Protein AF-A0A7D9IVZ9-F1 (afdb_monomer_lite)

Sequence (107 aa):
PRTKEWLLVPSILSPLSACLLYLFVVKIGPKFMEKRQPFELRIPMAIYNLGATALSLYCFTELFIGSWKAGYHYICQRVIVSMEPQHLRVIIDQLKFTNIWWGGLIK

Radius of gyration: 18.89 Å; chains: 1; bounding box: 33×29×52 Å

Structure (mmCIF, N/CA/C/O backbone):
data_AF-A0A7D9IVZ9-F1
#
_entry.id   AF-A0A7D9IVZ9-F1
#
loop_
_atom_site.group_PDB
_atom_site.id
_atom_site.type_symbol
_atom_site.label_atom_id
_atom_site.label_alt_id
_atom_site.label_comp_id
_atom_site.label_asym_id
_atom_site.label_entity_id
_atom_site.label_seq_id
_atom_site.pdbx_PDB_ins_code
_atom_site.Cartn_x
_atom_site.Cartn_y
_atom_site.Cartn_z
_atom_site.occupancy
_atom_site.B_iso_or_equiv
_atom_site.auth_seq_id
_atom_site.auth_comp_id
_atom_site.auth_asym_id
_atom_site.auth_atom_id
_atom_site.pdbx_PDB_model_num
ATOM 1 N N . PRO A 1 1 ? 2.917 -14.283 -17.486 1.00 61.16 1 PRO A N 1
ATOM 2 C CA . PRO A 1 1 ? 3.404 -13.007 -18.070 1.00 61.16 1 PRO A CA 1
ATOM 3 C C . PRO A 1 1 ? 3.645 -11.947 -16.977 1.00 61.16 1 PRO A C 1
ATOM 5 O O . PRO A 1 1 ? 2.756 -11.772 -16.159 1.00 61.16 1 PRO A O 1
ATOM 8 N N . ARG A 1 2 ? 4.848 -11.333 -16.948 1.00 67.19 2 ARG A N 1
ATOM 9 C CA . ARG A 1 2 ? 5.403 -10.268 -16.056 1.00 67.19 2 ARG A CA 1
ATOM 10 C C . ARG A 1 2 ? 5.016 -10.247 -14.574 1.00 67.19 2 ARG A C 1
ATOM 12 O O . ARG A 1 2 ? 5.894 -10.260 -13.724 1.00 67.19 2 ARG A O 1
ATOM 19 N N . THR A 1 3 ? 3.725 -10.166 -14.297 1.00 68.19 3 THR A N 1
ATOM 20 C CA . THR A 1 3 ? 3.103 -9.972 -12.988 1.00 68.19 3 THR A CA 1
ATOM 21 C C . THR A 1 3 ? 2.589 -11.270 -12.360 1.00 68.19 3 THR A C 1
ATOM 23 O O . THR A 1 3 ? 2.081 -11.255 -11.247 1.00 68.19 3 THR A O 1
ATOM 26 N N . LYS A 1 4 ? 2.719 -12.405 -13.066 1.00 69.25 4 LYS A N 1
ATOM 27 C CA . LYS A 1 4 ? 2.187 -13.714 -12.641 1.00 69.25 4 LYS A CA 1
ATOM 28 C C . LYS A 1 4 ? 2.709 -14.174 -11.271 1.00 69.25 4 LYS A C 1
ATOM 30 O O . LYS A 1 4 ? 1.956 -14.785 -10.529 1.00 69.25 4 LYS A O 1
ATOM 35 N N . GLU A 1 5 ? 3.960 -13.855 -10.950 1.00 72.81 5 GLU A N 1
ATOM 36 C CA . GLU A 1 5 ? 4.611 -14.238 -9.686 1.00 72.81 5 GLU A CA 1
ATOM 37 C C . GLU A 1 5 ? 4.472 -13.164 -8.592 1.00 72.81 5 GLU A C 1
ATOM 39 O O . GLU A 1 5 ? 5.141 -13.227 -7.563 1.00 72.81 5 GLU A O 1
ATOM 44 N N . TRP A 1 6 ? 3.668 -12.119 -8.809 1.00 73.62 6 TRP A N 1
ATOM 45 C CA . TRP A 1 6 ? 3.529 -11.051 -7.821 1.00 73.62 6 TRP A CA 1
ATOM 46 C C . TRP A 1 6 ? 2.552 -11.440 -6.727 1.00 73.62 6 TRP A C 1
ATOM 48 O O . TRP A 1 6 ? 1.492 -12.002 -6.983 1.00 73.62 6 TRP A O 1
ATOM 58 N N . LEU A 1 7 ? 2.882 -11.070 -5.496 1.00 68.62 7 LEU A N 1
ATOM 59 C CA . LEU A 1 7 ? 2.017 -11.274 -4.343 1.00 68.62 7 LEU A CA 1
ATOM 60 C C . LEU A 1 7 ? 0.636 -10.623 -4.593 1.00 68.62 7 LEU A C 1
ATOM 62 O O . LEU A 1 7 ? 0.566 -9.494 -5.069 1.00 68.62 7 LEU A O 1
ATOM 66 N N . LEU A 1 8 ? -0.455 -11.345 -4.301 1.00 68.62 8 LEU A N 1
ATOM 67 C CA . LEU A 1 8 ? -1.868 -10.941 -4.490 1.00 68.62 8 LEU A CA 1
ATOM 68 C C . LEU A 1 8 ? -2.381 -10.787 -5.939 1.00 68.62 8 LEU A C 1
ATOM 70 O O . LEU A 1 8 ? -3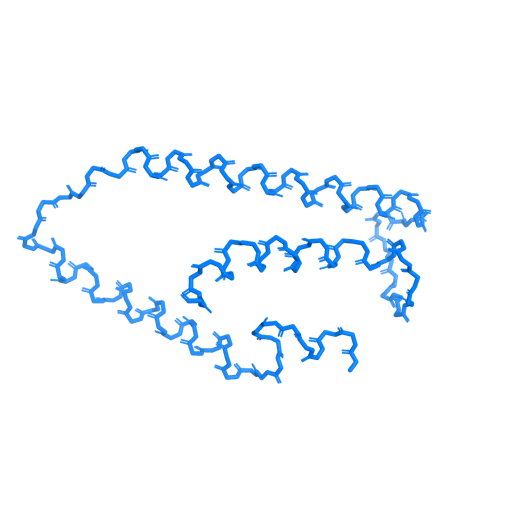.579 -10.597 -6.125 1.00 68.62 8 LEU A O 1
ATOM 74 N N . VAL A 1 9 ? -1.537 -10.916 -6.963 1.00 77.12 9 VAL A N 1
ATOM 75 C CA . VAL A 1 9 ? -1.944 -10.850 -8.380 1.00 77.12 9 VAL A CA 1
ATOM 76 C C . VAL A 1 9 ? -2.387 -12.188 -9.014 1.00 77.12 9 VAL A C 1
ATOM 78 O O . VAL A 1 9 ? -3.213 -12.137 -9.926 1.00 77.12 9 VAL A O 1
ATOM 81 N N . PRO A 1 10 ? -1.918 -13.393 -8.608 1.00 77.56 10 PRO A N 1
ATOM 82 C CA . PRO A 1 10 ? -2.142 -14.607 -9.400 1.00 77.56 10 PRO A CA 1
ATOM 83 C C . PRO A 1 10 ? -3.595 -15.090 -9.404 1.00 77.56 10 PRO A C 1
ATOM 85 O O . PRO A 1 10 ? -3.976 -15.856 -10.286 1.00 77.56 10 PRO A O 1
ATOM 88 N N . SER A 1 11 ? -4.408 -14.671 -8.434 1.00 80.88 11 SER A N 1
ATOM 89 C CA . SER A 1 11 ? -5.811 -15.060 -8.326 1.00 80.88 11 SER A CA 1
ATOM 90 C C . SER A 1 11 ? -6.649 -13.907 -7.796 1.00 80.88 11 SER A C 1
ATOM 92 O O . SER A 1 11 ? -6.248 -13.239 -6.848 1.00 80.88 11 SER A O 1
ATOM 94 N N . ILE A 1 12 ? -7.851 -13.732 -8.354 1.00 84.44 12 ILE A N 1
ATOM 95 C CA . ILE A 1 12 ? -8.864 -12.774 -7.881 1.00 84.44 12 ILE A CA 1
ATOM 96 C C . ILE A 1 12 ? -9.302 -13.062 -6.436 1.00 84.44 12 ILE A C 1
ATOM 98 O O . ILE A 1 12 ? -9.728 -12.162 -5.717 1.00 84.44 12 ILE A O 1
ATOM 102 N N . LEU A 1 13 ? -9.157 -14.311 -5.983 1.00 85.38 13 LEU A N 1
ATOM 103 C CA . LEU A 1 13 ? -9.549 -14.730 -4.640 1.00 85.38 13 LEU A CA 1
ATOM 104 C C . LEU A 1 13 ? -8.666 -14.105 -3.554 1.00 85.38 13 LEU A C 1
ATOM 106 O O . LEU A 1 13 ? -9.164 -13.815 -2.471 1.00 85.38 13 LEU A O 1
ATOM 110 N N . SER A 1 14 ? -7.382 -13.872 -3.835 1.00 82.25 14 SER A N 1
ATOM 111 C CA . SER A 1 14 ? -6.430 -13.305 -2.872 1.00 82.25 14 SER A CA 1
ATOM 112 C C . SER A 1 14 ? -6.747 -11.854 -2.465 1.00 82.25 14 SER A C 1
ATOM 114 O O . SER A 1 14 ? -6.812 -11.585 -1.267 1.00 82.25 14 SER A O 1
ATOM 116 N N . PRO A 1 15 ? -6.985 -10.901 -3.387 1.00 85.69 15 PRO A N 1
ATOM 117 C CA . PRO A 1 15 ? -7.405 -9.557 -3.003 1.00 85.69 15 PRO A CA 1
ATOM 118 C C . PRO A 1 15 ? -8.829 -9.547 -2.432 1.00 85.69 15 PRO A C 1
ATOM 120 O O . PRO A 1 15 ? -9.094 -8.807 -1.488 1.00 85.69 15 PRO A O 1
ATOM 123 N N . LEU A 1 16 ? -9.736 -10.400 -2.930 1.00 89.19 16 LEU A N 1
ATOM 124 C CA . LEU A 1 16 ? -11.094 -10.502 -2.385 1.00 89.19 16 LEU A CA 1
ATOM 125 C C . LEU A 1 16 ? -11.098 -10.961 -0.923 1.00 89.19 16 LEU A C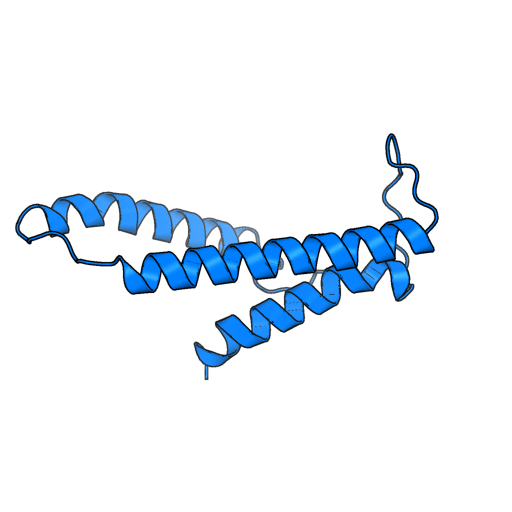 1
ATOM 127 O O . LEU A 1 16 ? -11.810 -10.377 -0.106 1.00 89.19 16 LEU A O 1
ATOM 131 N N . SER A 1 17 ? -10.294 -11.966 -0.569 1.00 88.81 17 SER A N 1
ATOM 132 C CA . SER A 1 17 ? -10.198 -12.429 0.817 1.00 88.81 17 SER A CA 1
ATOM 133 C C . SER A 1 17 ? -9.617 -11.353 1.737 1.00 88.81 17 SER A C 1
ATOM 135 O O . SER A 1 17 ? -10.128 -11.167 2.841 1.00 88.81 17 SER A O 1
ATOM 137 N N . ALA A 1 18 ? -8.625 -10.585 1.273 1.00 88.62 18 ALA A N 1
ATOM 138 C CA . ALA A 1 18 ? -8.073 -9.454 2.015 1.00 88.62 18 ALA A CA 1
ATOM 139 C C . ALA A 1 18 ? -9.125 -8.356 2.262 1.00 88.62 18 ALA A C 1
ATOM 141 O O . ALA A 1 18 ? -9.259 -7.868 3.386 1.00 88.62 18 ALA A O 1
ATOM 142 N N . CYS A 1 19 ? -9.926 -8.011 1.247 1.00 91.81 19 CYS A N 1
ATOM 143 C CA . CYS A 1 19 ? -11.026 -7.056 1.395 1.00 91.81 19 CYS A CA 1
ATOM 144 C C . CYS A 1 19 ? -12.090 -7.551 2.385 1.00 91.81 19 CYS A C 1
ATOM 146 O O . CYS A 1 19 ? -12.531 -6.789 3.245 1.00 91.81 19 CYS A O 1
ATOM 148 N N . LEU A 1 20 ? -12.487 -8.824 2.301 1.00 93.00 20 LEU A N 1
ATOM 149 C CA . LEU A 1 20 ? -13.461 -9.416 3.222 1.00 93.00 20 LEU A CA 1
ATOM 150 C C . LEU A 1 20 ? -12.947 -9.424 4.666 1.00 93.00 20 LEU A C 1
ATOM 152 O O . LEU A 1 20 ? -13.691 -9.071 5.581 1.00 93.00 20 LEU A O 1
ATOM 156 N N . LEU A 1 21 ? -11.673 -9.768 4.867 1.00 93.00 21 LEU A N 1
ATOM 157 C CA . LEU A 1 21 ? -11.028 -9.734 6.178 1.00 93.00 21 LEU A CA 1
ATOM 158 C C . LEU A 1 21 ? -10.998 -8.310 6.751 1.00 93.00 21 LEU A C 1
ATOM 160 O O . LEU A 1 21 ? -11.358 -8.113 7.910 1.00 93.00 21 LEU A O 1
ATOM 164 N N . TYR A 1 22 ? -10.651 -7.308 5.940 1.00 92.06 22 TYR A N 1
ATOM 165 C CA . TYR A 1 22 ? -10.689 -5.905 6.357 1.00 92.06 22 TYR A CA 1
ATOM 166 C C . TYR A 1 22 ? -12.098 -5.475 6.796 1.00 92.06 22 TYR A C 1
ATOM 168 O O . TYR A 1 22 ? -12.267 -4.934 7.889 1.00 92.06 22 TYR A O 1
ATOM 176 N N . LEU A 1 23 ? -13.125 -5.772 5.992 1.00 94.31 23 LEU A N 1
ATOM 177 C CA . LEU A 1 23 ? -14.516 -5.437 6.319 1.00 94.31 23 LEU A CA 1
ATOM 178 C C . LEU A 1 23 ? -14.997 -6.137 7.596 1.00 94.31 23 LEU A C 1
ATOM 180 O O . LEU A 1 23 ? -15.712 -5.538 8.401 1.00 94.31 23 LEU A O 1
ATOM 184 N N . PHE A 1 24 ? -14.586 -7.387 7.807 1.00 94.19 24 PHE A N 1
ATOM 185 C CA . PHE A 1 24 ? -14.887 -8.134 9.023 1.00 94.19 24 PHE A CA 1
ATOM 186 C C . PHE A 1 24 ? -14.286 -7.459 10.264 1.00 94.19 24 PHE A C 1
ATOM 188 O O . PHE A 1 24 ? -14.995 -7.231 11.247 1.00 94.19 24 PHE A O 1
ATOM 195 N N . VAL A 1 25 ? -13.011 -7.060 10.195 1.00 92.81 25 VAL A N 1
ATOM 196 C CA . VAL A 1 25 ? -12.320 -6.348 11.281 1.00 92.81 25 VAL A CA 1
ATOM 197 C C . VAL A 1 25 ? -12.962 -4.988 11.551 1.00 92.81 25 VAL A C 1
ATOM 199 O O . VAL A 1 25 ? -13.210 -4.663 12.707 1.00 92.81 25 VAL A O 1
ATOM 202 N N . VAL A 1 26 ? -13.301 -4.212 10.518 1.00 92.88 26 VAL A N 1
ATOM 203 C CA . VAL A 1 26 ? -13.953 -2.899 10.678 1.00 92.88 26 VAL A CA 1
ATOM 204 C C . VAL A 1 26 ? -15.358 -3.023 11.264 1.00 92.88 26 VAL A C 1
ATOM 206 O O . VAL A 1 26 ? -15.784 -2.150 12.011 1.00 92.88 26 VAL A O 1
ATOM 209 N N . LYS A 1 27 ? -16.087 -4.107 10.977 1.00 91.19 27 LYS A N 1
ATOM 210 C CA . LYS A 1 27 ? -17.429 -4.323 11.535 1.00 91.19 27 LYS A CA 1
ATOM 211 C C . LYS A 1 27 ? -17.392 -4.779 12.996 1.00 91.19 27 LYS A C 1
ATOM 213 O O . LYS A 1 27 ? -18.250 -4.386 13.784 1.00 91.19 27 LYS A O 1
ATOM 218 N N . ILE A 1 28 ? -16.423 -5.616 13.365 1.00 92.19 28 ILE A N 1
ATOM 219 C CA . ILE A 1 28 ? -16.305 -6.169 14.725 1.00 92.19 28 ILE A CA 1
ATOM 220 C C . ILE A 1 28 ? -15.521 -5.243 15.655 1.00 92.19 28 ILE A C 1
ATOM 222 O O . ILE A 1 28 ? -15.850 -5.148 16.837 1.00 92.19 28 ILE A O 1
ATOM 226 N N . GLY A 1 29 ? -14.525 -4.532 15.128 1.00 89.81 29 GLY A N 1
ATOM 227 C CA . GLY A 1 29 ? -13.638 -3.640 15.871 1.00 89.81 29 GLY A CA 1
ATOM 228 C C . GLY A 1 29 ? -14.386 -2.647 16.764 1.00 89.81 29 GLY A C 1
ATOM 229 O O . GLY A 1 29 ? -14.160 -2.671 17.971 1.00 89.81 29 GLY A O 1
ATOM 230 N N . PRO A 1 30 ? -15.337 -1.849 16.242 1.00 88.12 30 PRO A N 1
ATOM 231 C CA . PRO A 1 30 ? -16.107 -0.892 17.036 1.00 88.12 30 PRO A CA 1
ATOM 232 C C . PRO A 1 30 ? -16.922 -1.557 18.148 1.00 88.12 30 PRO A C 1
ATOM 234 O O . PRO A 1 30 ? -16.913 -1.088 19.281 1.00 88.12 30 PRO A O 1
ATOM 237 N N . LYS A 1 31 ? -17.557 -2.702 17.858 1.00 87.06 31 LYS A N 1
ATOM 238 C CA . LYS A 1 31 ? -18.348 -3.461 18.842 1.00 87.06 31 LYS A CA 1
ATOM 239 C C . LYS A 1 31 ? -17.481 -4.031 19.970 1.00 87.06 31 LYS A C 1
ATOM 241 O O . LYS A 1 31 ? -17.938 -4.181 21.097 1.00 87.06 31 LYS A O 1
ATOM 246 N N . PHE A 1 32 ? -16.223 -4.354 19.677 1.00 86.06 32 PHE A N 1
ATOM 247 C CA . PHE A 1 32 ? -15.252 -4.797 20.675 1.00 86.06 32 PHE A CA 1
ATOM 248 C C . PHE A 1 32 ? -14.627 -3.627 21.457 1.00 86.06 32 PHE A C 1
ATOM 250 O O . PHE A 1 32 ? -14.326 -3.765 22.643 1.00 86.06 32 PHE A O 1
ATOM 257 N N . MET A 1 33 ? -14.449 -2.472 20.809 1.00 86.69 33 MET A N 1
ATOM 258 C CA . MET A 1 33 ? -13.873 -1.259 21.401 1.00 86.69 33 MET A CA 1
ATOM 259 C C . MET A 1 33 ? -14.869 -0.456 22.247 1.00 86.69 33 MET A C 1
ATOM 261 O O . MET A 1 33 ? -14.434 0.336 23.070 1.00 86.69 33 MET A O 1
ATOM 265 N N . GLU A 1 34 ? -16.176 -0.700 22.123 1.00 85.81 34 GLU A N 1
ATOM 266 C CA . GLU A 1 34 ? -17.229 -0.007 22.885 1.00 85.81 34 GLU A CA 1
ATOM 267 C C . GLU A 1 34 ? -17.016 -0.051 24.410 1.00 85.81 34 GLU A C 1
ATOM 269 O O . GLU A 1 34 ? -17.331 0.900 25.118 1.00 85.81 34 GLU A O 1
ATOM 274 N N . LYS A 1 35 ? -16.437 -1.141 24.930 1.00 83.62 35 LYS A N 1
ATOM 275 C CA . LYS A 1 35 ? -16.195 -1.334 26.372 1.00 83.62 35 LYS A CA 1
ATOM 276 C C . LYS A 1 35 ? -14.758 -1.030 26.809 1.00 83.62 35 LYS A C 1
ATOM 278 O O . LYS A 1 35 ? -14.370 -1.417 27.911 1.00 83.62 35 LYS A O 1
ATOM 283 N N . ARG A 1 36 ? -13.935 -0.411 25.956 1.00 83.00 36 ARG A N 1
ATOM 284 C CA . ARG A 1 36 ? -12.510 -0.152 26.222 1.00 83.00 36 ARG A CA 1
ATOM 285 C C . ARG A 1 36 ? -12.155 1.309 25.956 1.00 83.00 36 ARG A C 1
ATOM 287 O O . ARG A 1 36 ? -12.731 1.948 25.087 1.00 83.00 36 ARG A O 1
ATOM 294 N N . GLN A 1 37 ? -11.190 1.836 26.707 1.00 80.69 37 GLN A N 1
ATOM 295 C CA . GLN A 1 37 ? -10.662 3.179 26.463 1.00 80.69 37 GLN A CA 1
ATOM 296 C C . GLN A 1 37 ? -9.865 3.225 25.145 1.00 80.69 37 GLN A C 1
ATOM 298 O O . GLN A 1 37 ? -9.256 2.216 24.773 1.00 80.69 37 GLN A O 1
ATOM 303 N N . PRO A 1 38 ? -9.871 4.367 24.431 1.00 83.69 38 PRO A N 1
ATOM 304 C CA . PRO A 1 38 ? -9.151 4.515 23.172 1.00 83.69 38 PRO A CA 1
ATOM 305 C C . PRO A 1 38 ? -7.641 4.365 23.381 1.00 83.69 38 PRO A C 1
ATOM 307 O O . PRO A 1 38 ? -7.076 4.855 24.357 1.00 83.69 38 PRO A O 1
ATOM 310 N N . PHE A 1 39 ? -6.978 3.690 22.444 1.00 83.31 39 PHE A N 1
ATOM 311 C CA . PHE A 1 39 ? -5.527 3.539 22.466 1.00 83.31 39 PHE A CA 1
ATOM 312 C C . PHE A 1 39 ? -4.842 4.840 22.027 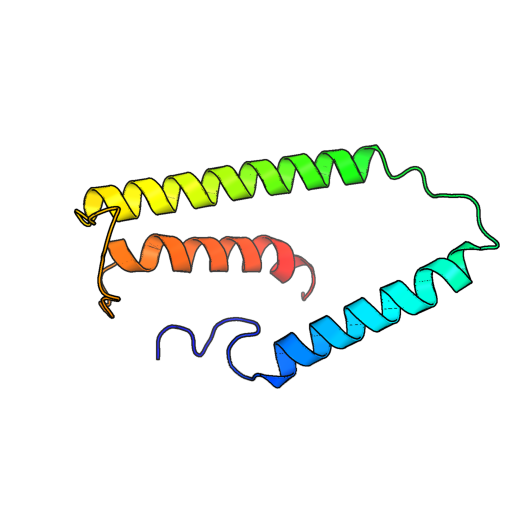1.00 83.31 39 PHE A C 1
ATOM 314 O O . PHE A 1 39 ? -5.164 5.397 20.977 1.00 83.31 39 PHE A O 1
ATOM 321 N N . GLU A 1 40 ? -3.840 5.290 22.783 1.00 83.50 40 GLU A N 1
ATOM 322 C CA . GLU A 1 40 ? -2.977 6.409 22.389 1.00 83.50 40 GLU A CA 1
ATOM 323 C C . GLU A 1 40 ? -1.974 5.952 21.316 1.00 83.50 40 GLU A C 1
ATOM 325 O O . GLU A 1 40 ? -0.857 5.522 21.594 1.00 83.50 40 GLU A O 1
ATOM 330 N N . LEU A 1 41 ? -2.390 6.036 20.051 1.00 85.38 41 LEU A N 1
ATOM 331 C CA . LEU A 1 41 ? -1.616 5.612 18.877 1.00 85.38 41 LEU A CA 1
ATOM 332 C C . LEU A 1 41 ? -0.820 6.760 18.228 1.00 85.38 41 LEU A C 1
ATOM 334 O O . LEU A 1 41 ? -0.440 6.673 17.063 1.00 85.38 41 LEU A O 1
ATOM 338 N N . ARG A 1 42 ? -0.540 7.845 18.959 1.00 86.75 42 ARG A N 1
ATOM 339 C CA . ARG A 1 42 ? 0.087 9.062 18.403 1.00 86.75 42 ARG A CA 1
ATOM 340 C C . ARG A 1 42 ? 1.430 8.792 17.718 1.00 86.75 42 ARG A C 1
ATOM 342 O O . ARG A 1 42 ? 1.628 9.182 16.572 1.00 86.75 42 ARG A O 1
ATOM 349 N N . ILE A 1 43 ? 2.334 8.099 18.408 1.00 89.19 43 ILE A N 1
ATOM 350 C CA . ILE A 1 43 ? 3.664 7.745 17.889 1.00 89.19 43 ILE A CA 1
ATOM 351 C C . ILE A 1 43 ? 3.574 6.765 16.706 1.00 89.19 43 ILE A C 1
ATOM 353 O O . ILE A 1 43 ? 4.133 7.077 15.654 1.00 89.19 43 ILE A O 1
ATOM 357 N N . PRO A 1 44 ? 2.868 5.618 16.801 1.00 89.31 44 PRO A N 1
ATOM 358 C CA . PRO A 1 44 ? 2.773 4.698 15.668 1.00 89.31 44 PRO A CA 1
ATOM 359 C C . PRO A 1 44 ? 2.078 5.326 14.453 1.00 89.31 44 PRO A C 1
ATOM 361 O O . PRO A 1 44 ? 2.486 5.065 13.325 1.00 89.31 44 PRO A O 1
ATOM 364 N N . MET A 1 45 ? 1.095 6.207 14.656 1.00 88.81 45 MET A N 1
ATOM 365 C CA . MET A 1 45 ? 0.447 6.938 13.565 1.00 88.81 45 MET A CA 1
ATOM 366 C C . MET A 1 45 ? 1.397 7.939 12.894 1.00 88.81 45 MET A C 1
ATOM 368 O O . MET A 1 45 ? 1.403 8.050 11.669 1.00 88.81 45 MET A O 1
ATOM 372 N N . ALA A 1 46 ? 2.249 8.618 13.668 1.00 91.06 46 ALA A N 1
ATOM 373 C CA . ALA A 1 46 ? 3.287 9.486 13.119 1.00 91.06 46 ALA A CA 1
ATOM 374 C C . ALA A 1 46 ? 4.315 8.694 12.291 1.00 91.06 46 ALA A C 1
ATOM 376 O O . ALA A 1 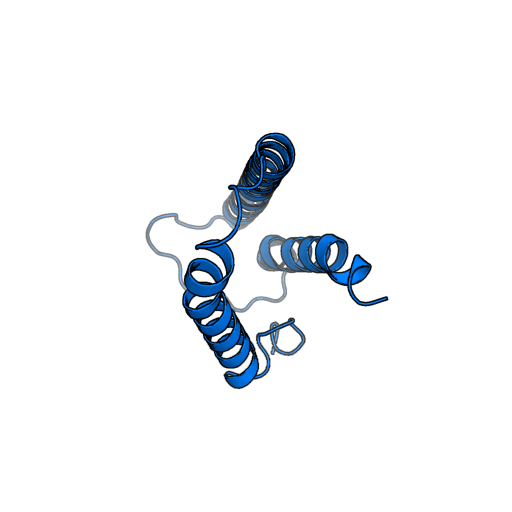46 ? 4.607 9.077 11.160 1.00 91.06 46 ALA A O 1
ATOM 377 N N . ILE A 1 47 ? 4.809 7.560 12.806 1.00 91.81 47 ILE A N 1
ATOM 378 C CA . ILE A 1 47 ? 5.746 6.681 12.082 1.00 91.81 47 ILE A CA 1
ATOM 379 C C . ILE A 1 47 ? 5.110 6.160 10.789 1.00 91.81 47 ILE A C 1
ATOM 381 O O . ILE A 1 47 ? 5.746 6.194 9.737 1.00 91.81 47 ILE A O 1
ATOM 385 N N . TYR A 1 48 ? 3.848 5.729 10.850 1.00 87.19 48 TYR A N 1
ATOM 386 C CA . TYR A 1 48 ? 3.102 5.264 9.684 1.00 87.19 48 TYR A CA 1
ATOM 387 C C . TYR A 1 48 ? 2.986 6.351 8.609 1.00 87.19 48 TYR A C 1
ATOM 389 O O . TYR A 1 48 ? 3.325 6.108 7.453 1.00 87.19 48 TYR A O 1
ATOM 397 N N . ASN A 1 49 ? 2.574 7.565 8.985 1.00 91.19 49 ASN A N 1
ATOM 398 C CA . ASN A 1 49 ? 2.419 8.670 8.038 1.00 91.19 49 ASN A CA 1
ATOM 399 C C . ASN A 1 49 ? 3.757 9.091 7.414 1.00 91.19 49 ASN A C 1
ATOM 401 O O . ASN A 1 49 ? 3.816 9.363 6.213 1.00 91.19 49 ASN A O 1
ATOM 405 N N . LEU A 1 50 ? 4.840 9.109 8.198 1.00 92.69 50 LEU A N 1
ATOM 406 C CA . LEU A 1 50 ? 6.183 9.396 7.688 1.00 92.69 50 LEU A CA 1
ATOM 407 C C . LEU A 1 50 ? 6.661 8.305 6.726 1.00 92.69 50 LEU A C 1
ATOM 409 O O . LEU A 1 50 ? 7.152 8.622 5.645 1.00 92.69 50 LEU A O 1
ATOM 413 N N . GLY A 1 51 ? 6.457 7.033 7.076 1.00 89.44 51 GLY A N 1
ATOM 414 C CA . GLY A 1 51 ? 6.772 5.899 6.208 1.00 89.44 51 GLY A CA 1
ATOM 415 C C . GLY A 1 51 ? 5.991 5.941 4.894 1.00 89.44 51 GLY A C 1
ATOM 416 O O . GLY A 1 51 ? 6.581 5.817 3.823 1.00 89.44 51 GLY A O 1
ATOM 417 N N . ALA A 1 52 ? 4.682 6.198 4.957 1.00 86.00 52 ALA A N 1
ATOM 418 C CA . ALA A 1 52 ? 3.819 6.325 3.784 1.00 86.00 52 ALA A CA 1
ATOM 419 C C . ALA A 1 52 ? 4.219 7.509 2.885 1.00 86.00 52 ALA A C 1
ATOM 421 O O . ALA A 1 52 ? 4.213 7.392 1.657 1.00 86.00 52 ALA A O 1
ATOM 422 N N . THR A 1 53 ? 4.614 8.636 3.482 1.00 90.38 53 THR A N 1
ATOM 423 C CA . THR A 1 53 ? 5.082 9.820 2.746 1.00 90.38 53 THR A CA 1
ATOM 424 C C . THR A 1 53 ? 6.425 9.553 2.068 1.00 90.38 53 THR A C 1
ATOM 426 O O . THR A 1 53 ? 6.568 9.815 0.875 1.00 90.38 53 THR A O 1
ATOM 429 N N . ALA A 1 54 ? 7.392 8.975 2.787 1.00 89.50 54 ALA A N 1
ATOM 430 C CA . ALA A 1 54 ? 8.691 8.604 2.230 1.00 89.50 54 ALA A CA 1
ATOM 431 C C . ALA A 1 54 ? 8.547 7.592 1.084 1.00 89.50 54 ALA A C 1
ATOM 433 O O . ALA A 1 54 ? 9.176 7.749 0.037 1.00 89.50 54 ALA A O 1
ATOM 434 N N . LEU A 1 55 ? 7.664 6.601 1.245 1.00 84.56 55 LEU A N 1
ATOM 435 C CA . LEU A 1 55 ? 7.347 5.642 0.192 1.00 84.56 55 LEU A CA 1
ATOM 436 C C . LEU A 1 55 ? 6.739 6.334 -1.030 1.00 84.56 55 LEU A C 1
ATOM 438 O O . LEU A 1 55 ? 7.180 6.096 -2.149 1.00 84.56 55 LEU A O 1
ATOM 442 N N . SER A 1 56 ? 5.768 7.225 -0.831 1.00 87.25 56 SER A N 1
ATOM 443 C CA . SER A 1 56 ? 5.128 7.954 -1.931 1.00 87.25 56 SER A CA 1
ATOM 444 C C . SER A 1 56 ? 6.128 8.816 -2.707 1.00 87.25 56 SER A C 1
ATOM 446 O O . SER A 1 56 ? 6.091 8.840 -3.937 1.00 87.25 56 SER A O 1
ATOM 448 N N . LEU A 1 57 ? 7.062 9.469 -2.007 1.00 89.75 57 LEU A N 1
ATOM 449 C CA . LEU A 1 57 ? 8.156 10.219 -2.629 1.00 89.75 57 LEU A CA 1
ATOM 450 C C . LEU A 1 57 ? 9.069 9.305 -3.450 1.00 89.75 57 LEU A C 1
ATOM 452 O O . LEU A 1 57 ? 9.391 9.635 -4.588 1.00 89.75 57 LEU A O 1
ATOM 456 N N . TYR A 1 58 ? 9.431 8.139 -2.918 1.00 84.75 58 TYR A N 1
ATOM 457 C CA . TYR A 1 58 ? 10.242 7.159 -3.637 1.00 84.75 58 TYR A CA 1
ATOM 458 C C . TYR A 1 58 ? 9.547 6.640 -4.909 1.00 84.75 58 TYR A C 1
ATOM 460 O O . TYR A 1 58 ? 10.146 6.629 -5.990 1.00 84.75 58 TYR A O 1
ATOM 468 N N . CYS A 1 59 ? 8.259 6.282 -4.810 1.00 83.75 59 CYS A N 1
ATOM 469 C CA . CYS A 1 59 ? 7.435 5.905 -5.961 1.00 83.75 59 CYS A CA 1
ATOM 470 C C . CYS A 1 59 ? 7.447 7.005 -7.024 1.00 83.75 59 CYS A C 1
ATOM 472 O O . CYS A 1 59 ? 7.656 6.731 -8.205 1.00 83.75 59 CYS A O 1
ATOM 474 N N . PHE A 1 60 ? 7.243 8.251 -6.594 1.00 86.00 60 PHE A N 1
ATOM 475 C CA . PHE A 1 60 ? 7.216 9.407 -7.476 1.00 86.00 60 PHE A CA 1
ATOM 476 C C . PHE A 1 60 ? 8.557 9.613 -8.189 1.00 86.00 60 PHE A C 1
ATOM 478 O O . PHE A 1 60 ? 8.567 9.816 -9.400 1.00 86.00 60 PHE A O 1
ATOM 485 N N . THR A 1 61 ? 9.690 9.496 -7.490 1.00 86.81 61 THR A N 1
ATOM 486 C CA . THR A 1 61 ? 11.012 9.673 -8.109 1.00 86.81 61 THR A CA 1
ATOM 487 C C . THR A 1 61 ? 11.331 8.597 -9.141 1.00 86.81 61 THR A C 1
ATOM 489 O O . THR A 1 61 ? 11.815 8.923 -10.224 1.00 86.81 61 THR A O 1
ATOM 492 N N . GLU A 1 62 ? 11.023 7.329 -8.858 1.00 83.12 62 GLU A N 1
ATOM 493 C CA . GLU A 1 62 ? 11.258 6.240 -9.816 1.00 83.12 62 GLU A CA 1
ATOM 494 C C . GLU A 1 62 ? 10.334 6.359 -11.035 1.00 83.12 62 GLU A C 1
ATOM 496 O O . GLU A 1 62 ? 10.781 6.189 -12.172 1.00 83.12 62 GLU A O 1
ATOM 501 N N . LEU A 1 63 ? 9.066 6.731 -10.823 1.00 82.38 63 LEU A N 1
ATOM 502 C CA . LEU A 1 63 ? 8.120 7.023 -11.904 1.00 82.38 63 LEU A CA 1
ATOM 503 C C . LEU A 1 63 ? 8.589 8.188 -12.773 1.00 82.38 63 LEU A C 1
ATOM 505 O O . LEU A 1 63 ? 8.533 8.100 -14.001 1.00 82.38 63 LEU A O 1
ATOM 509 N N . PHE A 1 64 ? 9.064 9.265 -12.151 1.00 86.81 64 PHE A N 1
ATOM 510 C CA . PHE A 1 64 ? 9.520 10.459 -12.846 1.00 86.81 64 PHE A CA 1
ATOM 511 C C . PHE A 1 64 ? 10.777 10.177 -13.674 1.00 86.81 64 PHE A C 1
ATOM 513 O O . PHE A 1 64 ? 10.793 10.443 -14.873 1.00 86.81 64 PHE A O 1
ATOM 520 N N . ILE A 1 65 ? 11.800 9.556 -13.079 1.00 85.69 65 ILE A N 1
ATOM 521 C CA . ILE A 1 65 ? 13.043 9.199 -13.779 1.00 85.69 65 ILE A CA 1
ATOM 522 C C . ILE A 1 65 ? 12.764 8.187 -14.897 1.00 85.69 65 ILE A C 1
ATOM 524 O O . ILE A 1 65 ? 13.307 8.326 -15.995 1.00 85.69 65 ILE A O 1
ATOM 528 N N . GLY A 1 66 ? 11.923 7.181 -14.636 1.00 81.12 66 GLY A N 1
ATOM 529 C CA . GLY A 1 66 ? 11.531 6.179 -15.627 1.00 81.12 66 GLY A CA 1
ATOM 530 C C . GLY A 1 66 ? 10.800 6.797 -16.818 1.00 81.12 66 GLY A C 1
ATOM 531 O O . GLY A 1 66 ? 11.163 6.535 -17.962 1.00 81.12 66 GLY A O 1
ATOM 532 N N . SER A 1 67 ? 9.828 7.674 -16.559 1.00 82.50 67 SER A N 1
ATOM 533 C CA . SER A 1 67 ? 9.054 8.358 -17.606 1.00 82.50 67 SER A CA 1
ATOM 534 C C . SER A 1 67 ? 9.902 9.351 -18.400 1.00 82.50 67 SER A C 1
ATOM 536 O O . SER A 1 67 ? 9.770 9.427 -19.621 1.00 82.50 67 SER A O 1
ATOM 538 N N . TRP A 1 68 ? 10.808 10.066 -17.723 1.00 84.19 68 TRP A N 1
ATOM 539 C CA . TRP A 1 68 ? 11.722 11.018 -18.350 1.00 84.19 68 TRP A CA 1
ATOM 540 C C . TRP A 1 68 ? 12.707 10.322 -19.293 1.00 84.19 68 TRP A C 1
ATOM 542 O O . TRP A 1 68 ? 12.861 10.731 -20.440 1.00 84.19 68 TRP A O 1
ATOM 552 N N . LYS A 1 69 ? 13.339 9.228 -18.842 1.00 82.88 69 LYS A N 1
ATOM 553 C CA . LYS A 1 69 ? 14.274 8.444 -19.668 1.00 82.88 69 LYS A CA 1
ATOM 554 C C . LYS A 1 69 ? 13.584 7.738 -20.834 1.00 82.88 69 LYS A C 1
ATOM 556 O O . LYS A 1 69 ? 14.172 7.638 -21.904 1.00 82.88 69 LYS A O 1
ATOM 561 N N . ALA A 1 70 ? 12.345 7.291 -20.637 1.00 78.38 70 ALA A N 1
ATOM 562 C CA . ALA A 1 70 ? 11.540 6.653 -21.673 1.00 78.38 70 ALA A CA 1
ATOM 563 C C . ALA A 1 70 ? 10.918 7.641 -22.682 1.00 78.38 70 ALA A C 1
ATOM 565 O O . ALA A 1 70 ? 10.305 7.198 -23.652 1.00 78.38 70 ALA A O 1
ATOM 566 N N . GLY A 1 71 ? 11.034 8.958 -22.459 1.00 83.75 71 GLY A N 1
ATOM 567 C CA . GLY A 1 71 ? 10.487 9.982 -23.355 1.00 83.75 71 GLY A CA 1
ATOM 568 C C . GLY A 1 71 ? 8.959 9.953 -23.459 1.00 83.75 71 GLY A C 1
ATOM 569 O O . GLY A 1 71 ? 8.405 10.183 -24.532 1.00 83.75 71 GLY A O 1
ATOM 570 N N . TYR A 1 72 ? 8.262 9.614 -22.373 1.00 83.44 72 TYR A N 1
ATOM 571 C CA . TYR A 1 72 ? 6.808 9.464 -22.390 1.00 83.44 72 TYR A CA 1
ATOM 572 C C . TYR A 1 72 ? 6.066 10.802 -22.453 1.00 83.44 72 TYR A C 1
ATOM 574 O O . TYR A 1 72 ? 6.365 11.742 -21.718 1.00 83.44 72 TYR A O 1
ATOM 582 N N . HIS A 1 73 ? 5.031 10.861 -23.295 1.00 85.12 73 HIS A N 1
ATOM 583 C CA . HIS A 1 73 ? 4.087 11.973 -23.304 1.00 85.12 73 HIS A CA 1
ATOM 584 C C . HIS A 1 73 ? 3.138 11.873 -22.102 1.00 85.12 73 HIS A C 1
ATOM 586 O O . HIS A 1 73 ? 2.455 10.868 -21.923 1.00 85.12 73 HIS A O 1
ATOM 592 N N . TYR A 1 74 ? 3.047 12.942 -21.306 1.00 82.12 74 TYR A N 1
ATOM 593 C CA . TYR A 1 74 ? 2.231 12.981 -20.082 1.00 82.12 74 TYR A CA 1
ATOM 594 C C . TYR A 1 74 ? 0.710 13.006 -20.317 1.00 82.12 74 TYR A C 1
ATOM 596 O O . TYR A 1 74 ? -0.051 12.875 -19.365 1.00 82.12 74 TYR A O 1
ATOM 604 N N . ILE A 1 75 ? 0.260 13.194 -21.561 1.00 85.69 75 ILE A N 1
ATOM 605 C CA . ILE A 1 75 ? -1.167 13.324 -21.900 1.00 85.69 75 ILE A CA 1
ATOM 606 C C . ILE A 1 75 ? -1.749 11.981 -22.347 1.00 85.69 75 ILE A C 1
ATOM 608 O O . ILE A 1 75 ? -2.733 11.505 -21.790 1.00 85.69 75 ILE A O 1
ATOM 612 N N . CYS A 1 76 ? -1.155 11.367 -23.369 1.00 84.06 76 CYS A N 1
ATOM 613 C CA . CYS A 1 76 ? -1.613 10.093 -23.902 1.00 84.06 76 CYS A CA 1
ATOM 614 C C . CYS A 1 76 ? -0.401 9.237 -24.243 1.00 84.06 76 CYS A C 1
ATOM 616 O O . CYS A 1 76 ? 0.417 9.624 -25.077 1.00 84.06 76 CYS A O 1
ATOM 618 N N . GLN A 1 77 ? -0.311 8.071 -23.605 1.00 82.81 77 GLN A N 1
ATOM 619 C CA . GLN A 1 77 ? 0.699 7.075 -23.917 1.00 82.81 77 GLN A CA 1
ATOM 620 C C . GLN A 1 77 ? 0.076 5.682 -23.932 1.00 82.81 77 GLN A C 1
ATOM 622 O O . GLN A 1 77 ? -0.663 5.301 -23.023 1.00 82.81 77 GLN A O 1
ATOM 627 N N . ARG A 1 78 ? 0.363 4.911 -24.987 1.00 83.56 78 ARG A N 1
ATOM 628 C CA . ARG A 1 78 ? -0.097 3.521 -25.105 1.00 83.56 78 ARG A CA 1
ATOM 629 C C . ARG A 1 78 ? 0.684 2.634 -24.131 1.00 83.56 78 ARG A C 1
ATOM 631 O O . ARG A 1 78 ? 1.876 2.837 -23.923 1.00 83.56 78 ARG A O 1
ATOM 638 N N . VAL A 1 79 ? 0.036 1.603 -23.589 1.00 82.19 79 VAL A N 1
ATOM 639 C CA . VAL A 1 79 ? 0.710 0.572 -22.786 1.00 82.19 79 VAL A CA 1
ATOM 640 C C . VAL A 1 79 ? 1.700 -0.203 -23.663 1.00 82.19 79 VAL A C 1
ATOM 642 O O . VAL A 1 79 ? 1.297 -0.910 -24.587 1.00 82.19 79 VAL A O 1
ATOM 645 N N . ILE A 1 80 ? 2.995 -0.080 -23.366 1.00 78.69 80 ILE A N 1
ATOM 646 C CA . ILE A 1 80 ? 4.071 -0.810 -24.046 1.00 78.69 80 ILE A CA 1
ATOM 647 C C . ILE A 1 80 ? 4.505 -1.977 -23.159 1.00 78.69 80 ILE A C 1
ATOM 649 O O . ILE A 1 80 ? 5.013 -1.785 -22.056 1.00 78.69 80 ILE A O 1
ATOM 653 N N . VAL A 1 81 ? 4.346 -3.206 -23.650 1.00 75.12 81 VAL A N 1
ATOM 654 C CA . VAL A 1 81 ? 4.767 -4.419 -22.934 1.00 75.12 81 VAL A CA 1
ATOM 655 C C . VAL A 1 81 ? 6.209 -4.775 -23.331 1.00 75.12 81 VAL A C 1
ATOM 657 O O . VAL A 1 81 ? 6.446 -5.747 -24.040 1.00 75.12 81 VAL A O 1
ATOM 660 N N . SER A 1 82 ? 7.191 -3.976 -22.894 1.00 72.44 82 SER A N 1
ATOM 661 C CA . SER A 1 82 ? 8.626 -4.167 -23.211 1.00 72.44 82 SER A CA 1
ATOM 662 C C . SER A 1 82 ? 9.442 -4.621 -21.998 1.00 72.44 82 SER A C 1
ATOM 664 O O . SER A 1 82 ? 9.156 -4.198 -20.883 1.00 72.44 82 SER A O 1
ATOM 666 N N . MET A 1 83 ? 10.385 -5.568 -22.174 1.00 70.06 83 MET A N 1
ATOM 667 C CA . MET A 1 83 ? 11.239 -6.167 -21.105 1.00 70.06 83 MET A CA 1
ATOM 668 C C . MET A 1 83 ? 12.364 -5.232 -20.652 1.00 70.06 83 MET A C 1
ATOM 670 O O . MET A 1 83 ? 13.144 -5.591 -19.776 1.00 70.06 83 MET A O 1
ATOM 674 N N . GLU A 1 84 ? 12.436 -4.042 -21.234 1.00 72.38 84 GLU A N 1
ATOM 675 C CA . GLU A 1 84 ? 13.537 -3.129 -21.004 1.00 72.38 84 GLU A CA 1
ATOM 676 C C . GLU A 1 84 ? 13.570 -2.629 -19.547 1.00 72.38 84 GLU A C 1
ATOM 678 O O . GLU A 1 84 ? 12.526 -2.254 -18.992 1.00 72.38 84 GLU A O 1
ATOM 683 N N . PRO A 1 85 ? 14.755 -2.576 -18.909 1.00 69.19 85 PRO A N 1
ATOM 684 C CA . PRO A 1 85 ? 14.896 -2.240 -17.491 1.00 69.19 85 PRO A CA 1
ATOM 685 C C . PRO A 1 85 ? 14.322 -0.866 -17.128 1.00 69.19 85 PRO A C 1
ATOM 687 O O . PRO A 1 85 ? 13.829 -0.684 -16.018 1.00 69.19 85 PRO A O 1
ATOM 690 N N . GLN A 1 86 ? 14.314 0.084 -18.066 1.00 65.75 86 GLN A N 1
ATOM 691 C CA . GLN A 1 86 ? 13.727 1.414 -17.877 1.00 65.75 86 GLN A CA 1
ATOM 692 C C . GLN A 1 86 ? 12.207 1.396 -17.642 1.00 65.75 86 GLN A C 1
ATOM 694 O O . GLN A 1 86 ? 11.702 2.217 -16.882 1.00 65.75 86 GLN A O 1
ATOM 699 N N . HIS A 1 87 ? 11.484 0.426 -18.208 1.00 64.50 87 HIS A N 1
ATOM 700 C CA . HIS A 1 87 ? 10.035 0.280 -18.018 1.00 64.50 87 HIS A CA 1
ATOM 701 C C . HIS A 1 87 ? 9.673 -0.617 -16.827 1.00 64.50 87 HIS A C 1
ATOM 703 O O . HIS A 1 87 ? 8.557 -0.556 -16.316 1.00 64.50 87 HIS A O 1
ATOM 709 N N . LEU A 1 88 ? 10.612 -1.453 -16.377 1.00 67.25 88 LEU A N 1
ATOM 710 C CA . LEU A 1 88 ? 10.426 -2.387 -15.264 1.00 67.25 88 LEU 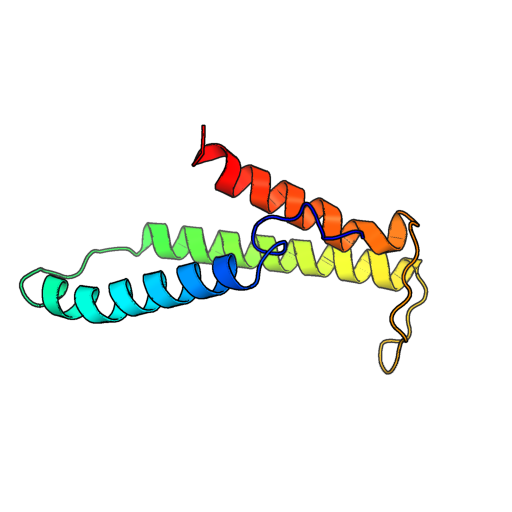A CA 1
ATOM 711 C C . LEU A 1 88 ? 10.908 -1.840 -13.913 1.00 67.25 88 LEU A C 1
ATOM 713 O O . LEU A 1 88 ? 10.544 -2.394 -12.877 1.00 67.25 88 LEU A O 1
ATOM 717 N N . ARG A 1 89 ? 11.699 -0.761 -13.903 1.00 66.88 89 ARG A N 1
ATOM 718 C CA . ARG A 1 89 ? 12.302 -0.174 -12.693 1.00 66.88 89 ARG A CA 1
ATOM 719 C C . ARG A 1 89 ? 11.269 0.235 -11.645 1.00 66.88 89 ARG A C 1
ATOM 721 O O . ARG A 1 89 ? 11.337 -0.204 -10.503 1.00 66.88 89 ARG A O 1
ATOM 728 N N . VAL A 1 90 ? 10.235 0.943 -12.100 1.00 64.44 90 VAL A N 1
ATOM 729 C CA . VAL A 1 90 ? 9.066 1.363 -11.309 1.00 64.44 90 VAL A CA 1
ATOM 730 C C . VAL A 1 90 ? 8.388 0.184 -10.608 1.00 64.44 90 VAL A C 1
ATOM 732 O O . VAL A 1 90 ? 7.802 0.337 -9.547 1.00 64.44 90 VAL A O 1
ATOM 735 N N . ILE A 1 91 ? 8.447 -0.997 -11.213 1.00 64.19 91 ILE A N 1
ATOM 736 C CA . ILE A 1 91 ? 7.677 -2.167 -10.814 1.00 64.19 91 ILE A CA 1
ATOM 737 C C . ILE A 1 91 ? 8.486 -3.079 -9.877 1.00 64.19 91 ILE A C 1
ATOM 739 O O . ILE A 1 91 ? 7.965 -3.583 -8.883 1.00 64.19 91 ILE A O 1
ATOM 743 N N . ILE A 1 92 ? 9.765 -3.301 -10.187 1.00 62.94 92 ILE A N 1
ATOM 744 C CA . ILE A 1 92 ? 10.632 -4.231 -9.450 1.00 62.94 92 ILE A CA 1
ATOM 745 C C . ILE A 1 92 ? 11.011 -3.667 -8.076 1.00 62.94 92 ILE A C 1
ATOM 747 O O . ILE A 1 92 ? 11.056 -4.415 -7.097 1.00 62.94 92 ILE A O 1
ATOM 751 N N . ASP A 1 93 ? 11.233 -2.358 -7.976 1.00 64.94 93 ASP A N 1
ATOM 752 C CA . ASP A 1 93 ? 11.638 -1.733 -6.717 1.00 64.94 93 ASP A CA 1
ATOM 753 C C . ASP A 1 93 ? 10.491 -1.662 -5.696 1.00 64.94 93 ASP A C 1
ATOM 755 O O . ASP A 1 93 ? 10.707 -1.874 -4.501 1.00 64.94 93 ASP A O 1
ATOM 759 N N . GL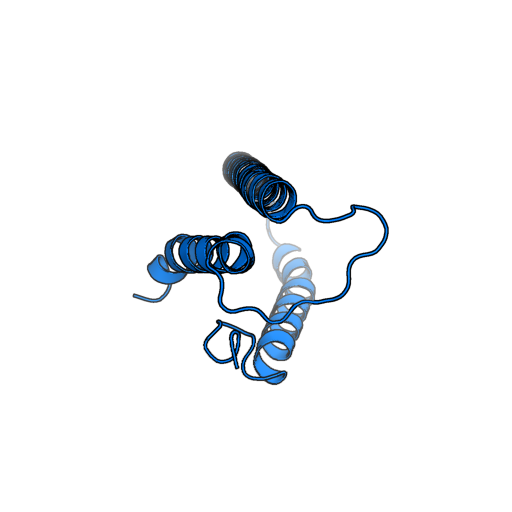N A 1 94 ? 9.248 -1.510 -6.162 1.00 61.75 94 GLN A N 1
ATOM 760 C CA . GLN A 1 94 ? 8.054 -1.623 -5.314 1.00 61.75 94 GLN A CA 1
ATOM 761 C C . GLN A 1 94 ? 7.903 -3.031 -4.736 1.00 61.75 94 GLN A C 1
ATOM 763 O O . GLN A 1 94 ? 7.574 -3.201 -3.561 1.00 61.75 94 GLN A O 1
ATOM 768 N N . LEU A 1 95 ? 8.201 -4.060 -5.533 1.00 59.62 95 LEU A N 1
ATOM 769 C CA . LEU A 1 95 ? 8.136 -5.449 -5.084 1.00 59.62 95 LEU A CA 1
ATOM 770 C C . LEU A 1 95 ? 9.229 -5.766 -4.053 1.00 59.62 95 LEU A C 1
ATOM 772 O O . LEU A 1 95 ? 8.978 -6.485 -3.087 1.00 59.62 95 LEU A O 1
ATOM 776 N N . LYS A 1 96 ? 10.434 -5.202 -4.218 1.00 63.16 96 LYS A N 1
ATOM 777 C CA . LYS A 1 96 ? 11.510 -5.295 -3.220 1.00 63.16 96 LYS A CA 1
ATOM 778 C C . LYS A 1 96 ? 11.123 -4.615 -1.914 1.00 63.16 96 LYS A C 1
ATOM 780 O O . LYS A 1 96 ? 11.308 -5.212 -0.861 1.00 63.16 96 LYS A O 1
ATOM 785 N N . PHE A 1 97 ? 10.545 -3.418 -1.974 1.00 62.50 97 PHE A N 1
ATOM 786 C CA . PHE A 1 97 ? 10.067 -2.720 -0.783 1.00 62.50 97 PHE A CA 1
ATOM 787 C C . PHE A 1 97 ? 8.963 -3.511 -0.070 1.00 62.50 97 PHE A C 1
ATOM 789 O O . PHE A 1 97 ? 9.030 -3.715 1.140 1.00 62.50 97 PHE A O 1
ATOM 796 N N . THR A 1 98 ? 8.003 -4.051 -0.826 1.00 60.16 98 THR A N 1
ATOM 797 C CA . THR A 1 98 ? 6.948 -4.917 -0.280 1.00 60.16 98 THR A CA 1
ATOM 798 C C . THR A 1 98 ? 7.547 -6.162 0.382 1.00 60.16 98 THR A C 1
ATOM 800 O O . THR A 1 98 ? 7.173 -6.485 1.502 1.00 60.16 98 THR A O 1
ATOM 803 N N . ASN A 1 99 ? 8.540 -6.811 -0.237 1.00 56.88 99 ASN A N 1
ATOM 804 C CA . ASN A 1 99 ? 9.251 -7.953 0.352 1.00 56.88 99 ASN A CA 1
ATOM 805 C C . ASN A 1 99 ? 10.111 -7.588 1.573 1.00 56.88 99 ASN A C 1
ATOM 807 O O . ASN A 1 99 ? 10.296 -8.426 2.445 1.00 56.88 99 ASN A O 1
ATOM 811 N N . ILE A 1 100 ? 10.627 -6.363 1.679 1.00 61.22 100 ILE A N 1
ATOM 812 C CA . ILE A 1 100 ? 11.384 -5.904 2.855 1.00 61.22 100 ILE A CA 1
ATOM 813 C C . ILE A 1 100 ? 10.443 -5.651 4.042 1.00 61.22 100 ILE A C 1
ATOM 815 O O . ILE A 1 100 ? 10.757 -6.041 5.163 1.00 61.22 100 ILE A O 1
ATOM 819 N N . TRP A 1 101 ? 9.275 -5.053 3.800 1.00 49.34 101 TRP A N 1
ATOM 820 C CA . TRP A 1 101 ? 8.303 -4.734 4.852 1.00 49.34 101 TRP A CA 1
ATOM 821 C C . TRP A 1 101 ? 7.408 -5.915 5.250 1.00 49.34 101 TRP A C 1
ATOM 823 O O . TRP A 1 101 ? 7.069 -6.048 6.422 1.00 49.34 101 TRP A O 1
ATOM 833 N N . TRP A 1 102 ? 7.054 -6.796 4.310 1.00 43.00 102 TRP A N 1
ATOM 834 C CA . TRP A 1 102 ? 6.227 -7.984 4.568 1.00 43.00 102 TRP A CA 1
ATOM 835 C C . TRP A 1 102 ? 7.031 -9.279 4.726 1.00 43.00 102 TRP A C 1
ATOM 837 O O . TRP A 1 102 ? 6.579 -10.191 5.414 1.00 43.00 102 TRP A O 1
ATOM 847 N N . GLY A 1 103 ? 8.234 -9.381 4.154 1.00 43.91 103 GLY A N 1
ATOM 848 C CA . GLY A 1 103 ? 9.090 -10.571 4.283 1.00 43.91 103 GLY A CA 1
ATOM 849 C C . GLY A 1 103 ? 9.735 -10.735 5.662 1.00 43.91 103 GLY A C 1
ATOM 850 O O . GLY A 1 103 ? 10.251 -11.808 5.960 1.00 43.91 103 GLY A O 1
ATOM 851 N N . GLY A 1 104 ? 9.665 -9.711 6.520 1.00 45.03 104 GLY A N 1
ATOM 852 C CA . GLY A 1 104 ? 9.950 -9.831 7.954 1.00 45.03 104 GLY A CA 1
ATOM 853 C C . GLY A 1 104 ? 8.778 -10.374 8.783 1.00 45.03 104 GLY A C 1
ATOM 854 O O . GLY A 1 104 ? 8.983 -10.736 9.934 1.00 45.03 104 GLY A O 1
ATOM 855 N N . LEU A 1 105 ? 7.565 -10.442 8.216 1.00 42.22 105 LEU A N 1
ATOM 856 C CA . LEU A 1 105 ? 6.351 -10.920 8.893 1.00 42.22 105 LEU A CA 1
ATOM 857 C C . LEU A 1 105 ? 6.005 -12.385 8.542 1.00 42.22 105 LEU A C 1
ATOM 859 O O . LEU A 1 105 ? 5.110 -12.964 9.150 1.00 42.22 105 LEU A O 1
ATOM 863 N N . ILE A 1 106 ? 6.683 -12.975 7.547 1.00 39.34 106 ILE A N 1
ATOM 864 C CA . ILE A 1 106 ? 6.477 -14.360 7.069 1.00 39.34 106 ILE A CA 1
ATOM 865 C C . ILE A 1 106 ? 7.823 -15.123 7.047 1.00 39.34 106 ILE A C 1
ATOM 867 O O . ILE A 1 106 ? 8.117 -15.902 6.142 1.00 39.34 106 ILE A O 1
ATOM 871 N N . LYS A 1 107 ? 8.668 -14.881 8.051 1.00 39.00 107 LYS A N 1
ATOM 872 C CA . LYS A 1 107 ? 9.745 -15.793 8.448 1.00 39.00 107 LYS A CA 1
ATOM 873 C C . LYS A 1 107 ? 9.515 -16.252 9.875 1.00 39.00 107 LYS A C 1
ATOM 875 O O . LYS A 1 107 ? 9.074 -15.405 10.680 1.00 39.00 107 LYS A O 1
#

pLDDT: mean 78.28, std 13.44, range [39.0, 94.31]

Foldseek 3Di:
DVCCPAPQPVDPVSVVVVVVVVVVCVVVVCVVCVPDDDDPCPVVVVVVVVVVVVVVVVLVVLVVQLCVVVVDDPPDDDDDPDPDCSVCVSPVVVRVVCCVVCVVVVD

Secondary structure (DSSP, 8-state):
-TTTTSTT-S-THHHHHHHHHHHHHHHHHHHHHTTSPPP--HHHHHHHHHHHHHHHHHHHHHHHHHHHHTT--SS---------HHHHHHHHHHHHHHHHHHTTS--

InterPro domains:
  IPR002076 ELO family [PF01151] (11-82)
  IPR002076 ELO family [PTHR11157] (4-96)

Organism: Paramuricea clavata (NCBI:txid317549)